Protein AF-A0A971AJP0-F1 (afdb_monomer)

Foldseek 3Di:
DVLLVVLLVVLLVLVVLLVQLVVLVLLDCVVVPVPDPVVSVVRDNHDRPDDCSNVVSVVSNVVSVVSVVVSVVVLVVVCVVVVDDPVVSVVSVVVSVVSNVVSCCCPVVNVVVVVVVVVVVVVVVVVVVVVVVVVVVVVVVVVVVVVVVD

Nearest PDB structures (foldseek):
  3zx6-assembly1_A  TM=3.216E-01  e=6.297E+00  Archaeoglobus fulgidus DSM 4304
  3zx6-assembly1_B  TM=3.479E-01  e=8.370E+00  Archaeoglobus fulgidus DSM 4304

pLDDT: mean 75.97, std 11.88, range [49.59, 92.31]

Mean predicted aligned error: 13.06 Å

Sequence (150 aa):
MTVTLILSLIIMALTFLMILAAVAFIQSKKPFGSAPKDVQAAIADHDERFFGARIIGWIILAISLLSFLGAFIYTGWNGIQKGYSFWMFAARFVTMLYLYKAFDIVFWTGFYLQKHISINIISLKQRDVQASASLALTGSNSLLILYYFR

Solvent-accessible surface area (backbone atoms only — not comparable to full-atom values): 8310 Å² total; per-residue (Å²): 114,65,69,57,53,53,53,38,52,49,52,54,54,36,50,54,45,39,50,55,16,50,61,33,53,71,50,48,66,75,88,48,71,84,51,59,68,74,61,55,67,70,52,73,88,49,76,70,92,47,94,60,43,54,59,54,18,51,52,43,35,51,54,32,55,51,49,54,53,49,53,54,52,48,53,52,54,57,35,60,79,67,67,56,54,70,68,62,46,51,49,51,55,52,50,38,52,50,52,49,50,51,49,45,45,51,50,57,54,46,52,49,45,54,51,53,53,54,53,50,55,54,53,50,55,50,50,54,54,51,54,53,52,52,50,52,51,55,53,50,54,54,52,52,55,59,63,75,75,110

Secondary structure (DSSP, 8-state):
-HHHHHHHHHHHHHHHHHHHHHHHHTT-SGGGTTS-HHHHHHS--PPPSSTTHHHHHHHHHHHHHHHHHHHHHHHHHHHHHTT--HHHHHHHHHHHHHHHHHHHIIIIIIIIHHHHHHHHHHHHHHHHHHHHHHHHHHHHHHHHHHHHT-

Structure (mmCIF, N/CA/C/O backbone):
data_AF-A0A971AJP0-F1
#
_entry.id   AF-A0A971AJP0-F1
#
loop_
_atom_site.group_PDB
_atom_site.id
_atom_site.type_symbol
_atom_site.label_atom_id
_atom_site.label_alt_id
_atom_site.label_comp_id
_atom_site.label_asym_id
_atom_site.label_entity_id
_atom_site.label_seq_id
_atom_site.pdbx_PDB_ins_code
_atom_site.Cartn_x
_atom_site.Cartn_y
_atom_site.Cartn_z
_atom_site.occupancy
_atom_site.B_iso_or_equiv
_atom_site.auth_seq_id
_atom_site.auth_comp_id
_atom_site.auth_asym_id
_atom_site.auth_atom_id
_atom_site.pdbx_PDB_model_num
ATOM 1 N N . MET A 1 1 ? -16.998 5.372 11.937 1.00 70.94 1 MET A N 1
ATOM 2 C CA . MET A 1 1 ? -16.615 4.656 10.699 1.00 70.94 1 MET A CA 1
ATOM 3 C C . MET A 1 1 ? -15.934 5.548 9.653 1.00 70.94 1 MET A C 1
ATOM 5 O O . MET A 1 1 ? -15.230 5.030 8.803 1.00 70.94 1 MET A O 1
ATOM 9 N N . THR A 1 2 ? -16.038 6.880 9.724 1.00 82.44 2 THR A N 1
ATOM 10 C CA . THR A 1 2 ? -15.348 7.779 8.773 1.00 82.44 2 THR A CA 1
ATOM 11 C C . THR A 1 2 ? -13.823 7.671 8.839 1.00 82.44 2 THR A C 1
ATOM 13 O O . THR A 1 2 ? -13.171 7.548 7.812 1.00 82.44 2 THR A O 1
ATOM 16 N N . VAL A 1 3 ? -13.248 7.624 10.050 1.00 85.56 3 VAL A N 1
ATOM 17 C CA . VAL A 1 3 ? -11.788 7.518 10.234 1.00 85.56 3 VAL A CA 1
ATOM 18 C C . VAL A 1 3 ? -11.231 6.257 9.577 1.00 85.56 3 VAL A C 1
ATOM 20 O O . VAL A 1 3 ? -10.202 6.337 8.932 1.00 85.56 3 VAL A O 1
ATOM 23 N N . THR A 1 4 ? -11.915 5.110 9.665 1.00 85.81 4 THR A N 1
ATOM 24 C CA . THR A 1 4 ? -11.461 3.877 8.995 1.00 85.81 4 THR A CA 1
ATOM 25 C C . THR A 1 4 ? -11.472 3.974 7.485 1.00 85.81 4 THR A C 1
ATOM 27 O O . THR A 1 4 ? -10.566 3.442 6.860 1.00 85.81 4 THR A O 1
ATOM 30 N N . LEU A 1 5 ? -12.462 4.660 6.910 1.00 87.06 5 LEU A N 1
ATOM 31 C CA . LEU A 1 5 ? -12.540 4.857 5.463 1.00 87.06 5 LEU A CA 1
ATOM 32 C C . LEU A 1 5 ? -11.419 5.777 4.971 1.00 87.06 5 LEU A C 1
ATOM 34 O O . LEU A 1 5 ? -10.746 5.464 3.992 1.00 87.06 5 LEU A O 1
ATOM 38 N N . ILE A 1 6 ? -11.162 6.871 5.695 1.00 89.62 6 ILE A N 1
ATOM 39 C CA . ILE A 1 6 ? -10.046 7.781 5.400 1.00 89.62 6 ILE A CA 1
ATOM 40 C C . ILE A 1 6 ? -8.723 7.022 5.481 1.00 89.62 6 ILE A C 1
ATOM 42 O O . ILE A 1 6 ? -7.905 7.084 4.569 1.00 89.62 6 ILE A O 1
ATOM 46 N N . LEU A 1 7 ? -8.528 6.259 6.554 1.00 88.06 7 LEU A N 1
ATOM 47 C CA . LEU A 1 7 ? -7.291 5.525 6.765 1.00 88.06 7 LEU A CA 1
ATOM 48 C C . LEU A 1 7 ? -7.123 4.394 5.728 1.00 88.06 7 LEU A C 1
ATOM 50 O O . LEU A 1 7 ? -6.003 4.141 5.293 1.00 88.06 7 LEU A O 1
ATOM 54 N N . SER A 1 8 ? -8.211 3.765 5.255 1.00 87.44 8 SER A N 1
ATOM 55 C CA . SER A 1 8 ? -8.139 2.793 4.152 1.00 87.44 8 SER A CA 1
ATOM 56 C C . SER A 1 8 ? -7.766 3.452 2.826 1.00 87.44 8 SER A C 1
ATOM 58 O O . SER A 1 8 ? -6.961 2.900 2.086 1.00 87.44 8 SER A O 1
ATOM 60 N N . LEU A 1 9 ? -8.285 4.653 2.553 1.00 89.44 9 LEU A N 1
ATOM 61 C CA . LEU A 1 9 ? -7.907 5.453 1.384 1.00 89.44 9 LEU A CA 1
ATOM 62 C C . LEU A 1 9 ? -6.422 5.834 1.419 1.00 89.44 9 LEU A C 1
ATOM 64 O O . LEU A 1 9 ? -5.743 5.749 0.399 1.00 89.44 9 LEU A O 1
ATOM 68 N N . ILE A 1 10 ? -5.899 6.188 2.597 1.00 91.00 10 ILE A N 1
ATOM 69 C CA . ILE A 1 10 ? -4.468 6.454 2.789 1.00 91.00 10 ILE A CA 1
ATOM 70 C C . ILE A 1 10 ? -3.647 5.195 2.495 1.00 91.00 10 ILE A C 1
ATOM 72 O O . ILE A 1 10 ? -2.676 5.276 1.751 1.00 91.00 10 ILE A O 1
ATOM 76 N N . ILE A 1 11 ? -4.050 4.028 3.010 1.00 88.94 11 ILE A N 1
ATOM 77 C CA . ILE A 1 11 ? -3.383 2.749 2.715 1.00 88.94 11 ILE A CA 1
ATOM 78 C C . ILE A 1 11 ? -3.362 2.467 1.206 1.00 88.94 11 ILE A C 1
ATOM 80 O O . ILE A 1 11 ? -2.313 2.126 0.664 1.00 88.94 11 ILE A O 1
ATOM 84 N N . MET A 1 12 ? -4.478 2.677 0.505 1.00 90.44 12 MET A N 1
ATOM 85 C CA . MET A 1 12 ? -4.530 2.533 -0.955 1.00 90.44 12 MET A CA 1
ATOM 86 C C . MET A 1 12 ? -3.558 3.500 -1.652 1.00 90.44 12 MET A C 1
ATOM 88 O O . MET A 1 12 ? -2.795 3.081 -2.520 1.00 90.44 12 MET A O 1
ATOM 92 N N . ALA A 1 13 ? -3.495 4.768 -1.238 1.00 89.25 13 ALA A N 1
ATOM 93 C CA . ALA A 1 13 ? -2.536 5.732 -1.784 1.00 89.25 13 ALA A CA 1
ATOM 94 C C . ALA A 1 13 ? -1.072 5.326 -1.520 1.00 89.25 13 ALA A C 1
ATOM 96 O O . ALA A 1 13 ? -0.234 5.393 -2.419 1.00 89.25 13 ALA A O 1
ATOM 97 N N . LEU A 1 14 ? -0.762 4.835 -0.318 1.00 89.56 14 LEU A N 1
ATOM 98 C CA . LEU A 1 14 ? 0.573 4.346 0.043 1.00 89.56 14 LEU A CA 1
ATOM 99 C C . LEU A 1 14 ? 1.010 3.153 -0.819 1.00 89.56 14 LEU A C 1
ATOM 101 O O . LEU A 1 14 ? 2.201 3.006 -1.106 1.00 89.56 14 LEU A O 1
ATOM 105 N N . THR A 1 15 ? 0.064 2.335 -1.286 1.00 85.31 15 THR A N 1
ATOM 106 C CA . THR A 1 15 ? 0.372 1.192 -2.165 1.00 85.31 15 THR A CA 1
ATOM 107 C C . THR A 1 15 ? 0.789 1.628 -3.562 1.00 85.31 15 THR A C 1
ATOM 109 O O . THR A 1 15 ? 1.703 1.032 -4.132 1.00 85.31 15 THR A O 1
ATOM 112 N N . PHE A 1 16 ? 0.240 2.736 -4.073 1.00 85.94 16 PHE A N 1
ATOM 113 C CA . PHE A 1 16 ? 0.754 3.361 -5.294 1.00 85.94 16 PHE A CA 1
ATOM 114 C C . PHE A 1 16 ? 2.207 3.807 -5.123 1.00 85.94 16 PHE A C 1
ATOM 116 O O . PHE A 1 16 ? 3.035 3.527 -5.989 1.00 85.94 16 PHE A O 1
ATOM 123 N N . LEU A 1 17 ? 2.542 4.443 -3.994 1.00 87.06 17 LEU A N 1
ATOM 124 C CA . LEU A 1 17 ? 3.926 4.829 -3.701 1.00 87.06 17 LEU A CA 1
ATOM 125 C C . LEU A 1 17 ? 4.847 3.605 -3.614 1.00 87.06 17 LEU A C 1
ATOM 127 O O . LEU A 1 17 ? 5.968 3.646 -4.117 1.00 87.06 17 LEU A O 1
ATOM 131 N N . MET A 1 18 ? 4.374 2.506 -3.020 1.00 86.50 18 MET A N 1
ATOM 132 C CA . MET A 1 18 ? 5.155 1.272 -2.902 1.00 86.50 18 MET A CA 1
ATOM 133 C C . MET A 1 18 ? 5.488 0.673 -4.276 1.00 86.50 18 MET A C 1
ATOM 135 O O . MET A 1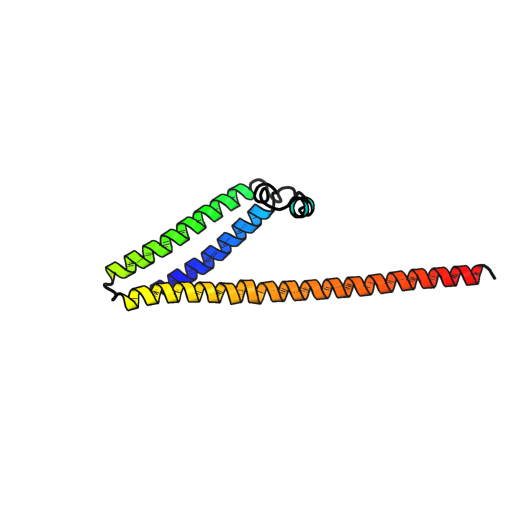 18 ? 6.608 0.216 -4.498 1.00 86.50 18 MET A O 1
ATOM 139 N N . ILE A 1 19 ? 4.551 0.721 -5.225 1.00 84.69 19 ILE A N 1
ATOM 140 C CA . ILE A 1 19 ? 4.775 0.222 -6.588 1.00 84.69 19 ILE A CA 1
ATOM 141 C C . ILE A 1 19 ? 5.679 1.164 -7.388 1.00 84.69 19 ILE A C 1
ATOM 143 O O . ILE A 1 19 ? 6.546 0.686 -8.117 1.00 84.69 19 ILE A O 1
ATOM 147 N N . LEU A 1 20 ? 5.575 2.484 -7.201 1.00 83.25 20 LEU A N 1
ATOM 148 C CA . LEU A 1 20 ? 6.539 3.434 -7.777 1.00 83.25 20 LEU A CA 1
ATOM 149 C C . LEU A 1 20 ? 7.962 3.175 -7.267 1.00 83.25 20 LEU A C 1
ATOM 151 O O . LEU A 1 20 ? 8.910 3.180 -8.054 1.00 83.25 20 LEU A O 1
ATOM 155 N N . ALA A 1 21 ? 8.109 2.880 -5.974 1.00 84.94 21 ALA A N 1
ATOM 156 C CA . ALA A 1 21 ? 9.386 2.452 -5.422 1.00 84.94 21 ALA A CA 1
ATOM 157 C C . ALA A 1 21 ? 9.861 1.140 -6.065 1.00 84.94 21 ALA A C 1
ATOM 159 O O . ALA A 1 21 ? 11.008 1.062 -6.498 1.00 84.94 21 ALA A O 1
ATOM 160 N N . ALA A 1 22 ? 8.987 0.138 -6.216 1.00 80.75 22 ALA A N 1
ATOM 161 C CA . ALA A 1 22 ? 9.326 -1.129 -6.870 1.00 80.75 22 ALA A CA 1
ATOM 162 C C . ALA A 1 22 ? 9.808 -0.947 -8.327 1.00 80.75 22 ALA A C 1
ATOM 164 O O . ALA A 1 22 ? 10.772 -1.590 -8.745 1.00 80.75 22 ALA A O 1
ATOM 165 N N . VAL A 1 23 ? 9.213 -0.020 -9.086 1.00 78.31 23 VAL A N 1
ATOM 166 C CA . VAL A 1 23 ? 9.670 0.337 -10.445 1.00 78.31 23 VAL A CA 1
ATOM 167 C C . VAL A 1 23 ? 11.051 1.007 -10.429 1.00 78.31 23 VAL A C 1
ATOM 169 O O . VAL A 1 23 ? 11.836 0.834 -11.360 1.00 78.31 23 VAL A O 1
ATOM 172 N N . ALA A 1 24 ? 11.410 1.734 -9.371 1.00 76.00 24 ALA A N 1
ATOM 173 C CA . ALA A 1 24 ? 12.772 2.244 -9.215 1.00 76.00 24 ALA A CA 1
ATOM 174 C C . ALA A 1 24 ? 13.794 1.122 -8.927 1.00 76.00 24 ALA A C 1
ATOM 176 O O . ALA A 1 24 ? 14.953 1.231 -9.327 1.00 76.00 24 ALA A O 1
ATOM 177 N N . PHE A 1 25 ? 13.371 0.024 -8.289 1.00 71.06 25 PHE A N 1
ATOM 178 C CA . PHE A 1 25 ? 14.231 -1.128 -7.990 1.00 71.06 25 PHE A CA 1
ATOM 179 C C . PHE A 1 25 ? 14.533 -2.021 -9.192 1.00 71.06 25 PHE A C 1
ATOM 181 O O . PHE A 1 25 ? 15.637 -2.566 -9.274 1.00 71.06 25 PHE A O 1
ATOM 188 N N . ILE A 1 26 ? 13.587 -2.157 -10.127 1.00 68.75 26 ILE A N 1
ATOM 189 C CA . ILE A 1 26 ? 13.723 -3.071 -11.275 1.00 68.75 26 ILE A CA 1
ATOM 190 C C . ILE A 1 26 ? 14.848 -2.676 -12.246 1.00 68.75 26 ILE A C 1
ATOM 192 O O . ILE A 1 26 ? 15.242 -3.468 -13.091 1.00 68.75 26 ILE A O 1
ATOM 196 N N . GLN A 1 27 ? 15.406 -1.472 -12.093 1.00 64.69 27 GLN A N 1
ATOM 197 C CA . GLN A 1 27 ? 16.512 -0.943 -12.896 1.00 64.69 27 GLN A CA 1
ATOM 198 C C . GLN A 1 27 ? 17.877 -1.576 -12.570 1.00 64.69 27 GLN A C 1
ATOM 200 O O . GLN A 1 27 ? 18.882 -1.155 -13.124 1.00 64.69 27 GLN A O 1
ATOM 205 N N . SER A 1 28 ? 17.969 -2.542 -11.649 1.00 59.34 28 SER A N 1
ATOM 206 C CA . SER A 1 28 ? 19.258 -3.147 -11.290 1.00 59.34 28 SER A CA 1
ATOM 207 C C . SER A 1 28 ? 19.155 -4.641 -11.008 1.00 59.34 28 SER A C 1
ATOM 209 O O . SER A 1 28 ? 18.155 -5.110 -10.466 1.00 59.34 28 SER A O 1
ATOM 211 N N . LYS A 1 29 ? 20.226 -5.390 -11.304 1.00 59.44 29 LYS A N 1
ATOM 212 C CA . LYS A 1 29 ? 20.317 -6.836 -11.025 1.00 59.44 29 LYS A CA 1
ATOM 213 C C . LYS A 1 29 ? 20.528 -7.184 -9.545 1.00 59.44 29 LYS A C 1
ATOM 215 O O . LYS A 1 29 ? 20.255 -8.308 -9.138 1.00 59.44 29 LYS A O 1
ATOM 220 N N . LYS A 1 30 ? 20.991 -6.234 -8.720 1.00 63.16 30 LYS A N 1
ATOM 221 C CA . LYS A 1 30 ? 21.325 -6.451 -7.295 1.00 63.16 30 LYS A CA 1
ATOM 222 C C . LYS A 1 30 ? 20.194 -7.062 -6.443 1.00 63.16 30 LYS A C 1
ATOM 224 O O . LYS A 1 30 ? 20.489 -8.017 -5.728 1.00 63.16 30 LYS A O 1
ATOM 229 N N . PRO A 1 31 ? 18.929 -6.595 -6.498 1.00 58.88 31 PRO A N 1
ATOM 230 C CA . PRO A 1 31 ? 17.835 -7.226 -5.751 1.00 58.88 31 PRO A CA 1
ATOM 231 C C . PRO A 1 31 ? 17.435 -8.615 -6.286 1.00 58.88 31 PRO A C 1
ATOM 233 O O . PRO A 1 31 ? 16.777 -9.365 -5.575 1.00 58.88 31 PRO A O 1
ATOM 236 N N . PHE A 1 32 ? 17.860 -8.991 -7.499 1.00 58.81 32 PHE A N 1
ATOM 237 C CA . PHE A 1 32 ? 17.575 -10.292 -8.122 1.00 58.81 32 PHE A CA 1
ATOM 238 C C . PHE A 1 32 ? 18.691 -11.327 -7.920 1.00 58.81 32 PHE A C 1
ATOM 240 O O . PHE A 1 32 ? 18.659 -12.389 -8.541 1.00 58.81 32 PHE A O 1
ATOM 247 N N . GLY A 1 33 ? 19.657 -11.064 -7.033 1.00 59.88 33 GLY A N 1
ATOM 248 C CA . GLY A 1 33 ? 20.770 -11.980 -6.754 1.00 59.88 33 GLY A CA 1
ATOM 249 C C . GLY A 1 33 ? 20.339 -13.376 -6.279 1.00 59.88 33 GLY A C 1
ATOM 250 O O . GLY A 1 33 ? 21.085 -14.334 -6.459 1.00 59.88 33 GLY A O 1
ATOM 251 N N . SER A 1 34 ? 19.123 -13.511 -5.740 1.00 60.97 34 SER A N 1
ATOM 252 C CA . SER A 1 34 ? 18.531 -14.791 -5.317 1.00 60.97 34 SER A CA 1
ATOM 253 C C . SER A 1 34 ? 17.747 -15.520 -6.420 1.00 60.97 34 SER A C 1
ATOM 255 O O . SER A 1 34 ? 17.279 -16.632 -6.189 1.00 60.97 34 SER A O 1
ATOM 257 N N . ALA A 1 35 ? 17.561 -14.913 -7.598 1.00 64.75 35 ALA A N 1
ATOM 258 C CA . ALA A 1 35 ? 16.857 -15.537 -8.719 1.00 64.75 35 ALA A CA 1
ATOM 259 C C . ALA A 1 35 ? 17.733 -16.594 -9.435 1.00 64.75 35 ALA A C 1
ATOM 261 O O . ALA A 1 35 ? 18.959 -16.474 -9.422 1.00 64.75 35 ALA A O 1
ATOM 262 N N . PRO A 1 36 ? 17.143 -17.610 -10.100 1.00 72.06 36 PRO A N 1
ATOM 263 C CA . PRO A 1 36 ? 17.885 -18.580 -10.908 1.00 72.06 36 PRO A CA 1
ATOM 264 C C . PRO A 1 36 ? 18.730 -17.898 -11.992 1.00 72.06 36 PRO A C 1
ATOM 266 O O . PRO A 1 36 ? 18.306 -16.898 -12.577 1.00 72.06 36 PRO A O 1
ATOM 269 N N . LYS A 1 37 ? 19.910 -18.456 -12.294 1.00 66.50 37 LYS A N 1
ATOM 270 C CA . LYS A 1 37 ? 20.864 -17.875 -13.260 1.00 66.50 37 LYS A CA 1
ATOM 271 C C . LYS A 1 37 ? 20.243 -17.653 -14.646 1.00 66.50 37 LYS A C 1
ATOM 273 O O . LYS A 1 37 ? 20.565 -16.663 -15.295 1.00 66.50 37 LYS A O 1
ATOM 278 N N . ASP A 1 38 ? 19.293 -18.499 -15.039 1.00 67.06 38 ASP A N 1
ATOM 279 C CA . ASP A 1 38 ? 18.564 -18.398 -16.310 1.00 67.06 38 ASP A CA 1
ATOM 280 C C . ASP A 1 38 ? 17.681 -17.139 -16.377 1.00 67.06 38 ASP A C 1
ATOM 282 O O . ASP A 1 38 ? 17.601 -16.471 -17.407 1.00 67.06 38 ASP A O 1
ATOM 286 N N . VAL A 1 39 ? 17.073 -16.752 -15.249 1.00 63.38 39 VAL A N 1
ATOM 287 C CA . VAL A 1 39 ? 16.267 -15.526 -15.130 1.00 63.38 39 VAL A CA 1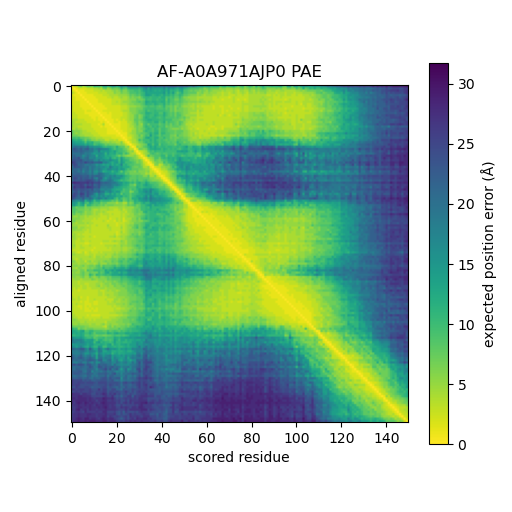
ATOM 288 C C . VA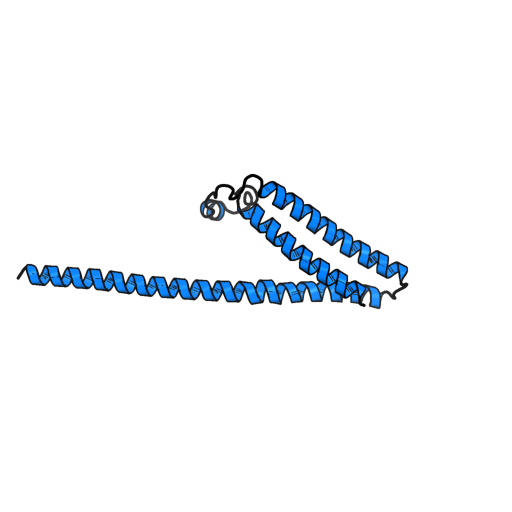L A 1 39 ? 17.174 -14.296 -15.037 1.00 63.38 39 VAL A C 1
ATOM 290 O O . VAL A 1 39 ? 16.879 -13.266 -15.635 1.00 63.38 39 VAL A O 1
ATOM 293 N N . GLN A 1 40 ? 18.317 -14.400 -14.353 1.00 61.44 40 GLN A N 1
ATOM 294 C CA . GLN A 1 40 ? 19.303 -13.311 -14.270 1.00 61.44 40 GLN A CA 1
ATOM 295 C C . GLN A 1 40 ? 19.964 -12.990 -15.621 1.00 61.44 40 GLN A C 1
ATOM 297 O O . GLN A 1 40 ? 20.308 -11.830 -15.878 1.00 61.44 40 GLN A O 1
ATOM 302 N N . ALA A 1 41 ? 20.143 -14.006 -16.470 1.00 63.25 41 ALA A N 1
ATOM 303 C CA . ALA A 1 41 ? 20.674 -13.861 -17.822 1.00 63.25 41 ALA A CA 1
ATOM 304 C C . ALA A 1 41 ? 19.665 -13.199 -18.776 1.00 63.25 41 ALA A C 1
ATOM 306 O O . ALA A 1 41 ? 20.069 -12.433 -19.647 1.00 63.25 41 ALA A O 1
ATOM 307 N N . ALA A 1 42 ? 18.363 -13.441 -18.580 1.00 66.56 42 ALA A N 1
ATOM 308 C CA . ALA A 1 42 ? 17.293 -12.816 -19.360 1.00 66.56 42 ALA A CA 1
ATOM 309 C C . ALA A 1 42 ? 17.052 -11.335 -19.001 1.00 66.56 42 ALA A C 1
ATOM 311 O O . ALA A 1 42 ? 16.506 -10.583 -19.808 1.00 66.56 42 ALA A O 1
ATOM 312 N N . ILE A 1 43 ? 17.458 -10.899 -17.804 1.00 60.78 43 ILE A N 1
ATOM 313 C CA . ILE A 1 43 ? 17.386 -9.493 -17.394 1.00 60.78 43 ILE A CA 1
ATOM 314 C C . ILE A 1 43 ? 18.549 -8.747 -18.062 1.00 60.78 43 ILE A C 1
ATOM 316 O O . ILE A 1 43 ? 19.704 -8.909 -17.668 1.00 60.78 43 ILE A O 1
ATOM 320 N N . ALA A 1 44 ? 18.265 -7.932 -19.078 1.00 57.97 44 ALA A N 1
ATOM 321 C CA . ALA A 1 44 ? 19.249 -7.001 -19.629 1.00 57.97 44 ALA A CA 1
ATOM 322 C C . ALA A 1 44 ? 19.648 -5.983 -18.546 1.00 57.97 44 ALA A C 1
ATOM 324 O O . ALA A 1 44 ? 18.783 -5.479 -17.829 1.00 57.97 44 ALA A O 1
ATOM 325 N N . ASP A 1 45 ? 20.948 -5.699 -18.396 1.00 56.56 45 ASP A N 1
ATOM 326 C CA . ASP A 1 45 ? 21.364 -4.557 -17.575 1.00 56.56 45 ASP A CA 1
ATOM 327 C C . ASP A 1 45 ? 20.876 -3.293 -18.281 1.00 56.56 45 ASP A C 1
ATOM 329 O O . ASP A 1 45 ? 21.262 -3.004 -19.414 1.00 56.56 45 ASP A O 1
ATOM 333 N N . HIS A 1 46 ? 19.960 -2.587 -17.633 1.00 59.69 46 HIS A N 1
ATOM 334 C CA . HIS A 1 46 ? 19.514 -1.285 -18.086 1.00 59.69 46 HIS A CA 1
ATOM 335 C C . HIS A 1 46 ? 20.286 -0.239 -17.293 1.00 59.69 46 HIS A C 1
ATOM 337 O O . HIS A 1 46 ? 20.220 -0.235 -16.064 1.00 59.69 46 HIS A O 1
ATOM 343 N N . ASP A 1 47 ? 20.994 0.651 -17.990 1.00 58.25 47 ASP A N 1
ATOM 344 C CA . ASP A 1 47 ? 21.570 1.836 -17.359 1.00 58.25 47 ASP A CA 1
ATOM 345 C C . ASP A 1 47 ? 20.474 2.611 -16.614 1.00 58.25 47 ASP A C 1
ATOM 347 O O . ASP A 1 47 ? 19.320 2.681 -17.056 1.00 58.25 47 ASP A O 1
ATOM 351 N N . GLU A 1 48 ? 20.829 3.174 -15.456 1.00 59.06 48 GLU A N 1
ATOM 352 C CA . GLU A 1 48 ? 19.894 3.935 -14.630 1.00 59.06 48 GLU A CA 1
ATOM 353 C C . GLU A 1 48 ? 19.247 5.037 -15.477 1.00 59.06 48 GLU A C 1
ATOM 355 O O . GLU A 1 48 ? 19.931 5.919 -15.995 1.00 59.06 48 GLU A O 1
ATOM 360 N N . ARG A 1 49 ? 17.911 5.012 -15.614 1.00 61.44 49 ARG A N 1
ATOM 361 C CA . ARG A 1 49 ? 17.201 5.994 -16.455 1.00 61.44 49 ARG A CA 1
ATOM 362 C C . ARG A 1 49 ? 17.389 7.424 -15.920 1.00 61.44 49 ARG A C 1
ATOM 364 O O . ARG A 1 49 ? 17.302 8.378 -16.684 1.00 61.44 49 ARG A O 1
ATOM 371 N N . PHE A 1 50 ? 17.649 7.559 -14.614 1.00 64.12 50 PHE A N 1
ATOM 372 C CA . PHE A 1 50 ? 17.965 8.812 -13.929 1.00 64.12 50 PHE A CA 1
ATOM 373 C C . PHE A 1 50 ? 18.992 8.578 -12.812 1.00 64.12 50 PHE A C 1
ATOM 375 O O . PHE A 1 50 ? 18.844 7.639 -12.026 1.00 64.12 50 PHE A O 1
ATOM 382 N N . PHE A 1 51 ? 19.981 9.472 -12.693 1.00 59.50 51 PHE A N 1
ATOM 383 C CA . PHE A 1 51 ? 20.978 9.442 -11.619 1.00 59.50 51 PHE A CA 1
ATOM 384 C C . PHE A 1 51 ? 20.285 9.535 -10.250 1.00 59.50 51 PHE A C 1
ATOM 386 O O . PHE A 1 51 ? 19.616 10.525 -9.950 1.00 59.50 51 PHE A O 1
ATOM 393 N N . GLY A 1 52 ? 20.401 8.491 -9.424 1.00 69.25 52 GLY A N 1
ATOM 394 C CA . GLY A 1 52 ? 19.817 8.472 -8.076 1.00 69.25 52 GLY A CA 1
ATOM 395 C C . GLY A 1 52 ? 18.357 8.009 -7.981 1.00 69.25 52 GLY A C 1
ATOM 396 O O . GLY A 1 52 ? 17.802 8.014 -6.878 1.00 69.25 52 GLY A O 1
ATOM 397 N N . ALA A 1 53 ? 17.746 7.518 -9.070 1.00 73.00 53 ALA A N 1
ATOM 398 C CA . ALA A 1 53 ? 16.403 6.915 -9.036 1.00 73.00 53 ALA A CA 1
ATOM 399 C C . ALA A 1 53 ? 16.275 5.827 -7.952 1.00 73.00 53 ALA A C 1
ATOM 401 O O . ALA A 1 53 ? 15.246 5.700 -7.291 1.00 73.00 53 ALA A O 1
ATOM 402 N N . ARG A 1 54 ? 17.362 5.088 -7.711 1.00 74.25 54 ARG A N 1
ATOM 403 C CA . ARG A 1 54 ? 17.447 4.047 -6.683 1.00 74.25 54 ARG A CA 1
ATOM 404 C C . ARG A 1 54 ? 17.322 4.587 -5.259 1.00 74.25 54 ARG A C 1
ATOM 406 O O . ARG A 1 54 ? 16.621 3.995 -4.446 1.00 74.25 54 ARG A O 1
ATOM 413 N N . ILE A 1 55 ? 18.000 5.692 -4.950 1.00 80.75 55 ILE A N 1
ATOM 414 C CA . ILE A 1 55 ? 17.966 6.308 -3.614 1.00 80.75 55 ILE A CA 1
ATOM 415 C C . ILE A 1 55 ? 16.554 6.825 -3.337 1.00 80.75 55 ILE A C 1
ATOM 417 O O . ILE A 1 55 ? 16.001 6.578 -2.268 1.00 80.75 55 ILE A O 1
ATOM 421 N N . ILE A 1 56 ? 15.942 7.457 -4.339 1.00 83.62 56 ILE A N 1
ATOM 422 C CA . ILE A 1 56 ? 14.556 7.924 -4.273 1.00 83.62 56 ILE A CA 1
ATOM 423 C C . ILE A 1 56 ? 13.605 6.739 -4.046 1.00 83.62 56 ILE A C 1
ATOM 425 O O . ILE A 1 56 ? 12.745 6.808 -3.171 1.00 83.62 56 ILE A O 1
ATOM 429 N N . GLY A 1 57 ? 13.805 5.623 -4.755 1.00 83.81 57 GLY A N 1
ATOM 430 C CA . GLY A 1 57 ? 13.048 4.386 -4.548 1.00 83.81 57 GLY A CA 1
ATOM 431 C C . GLY A 1 57 ? 13.129 3.858 -3.112 1.00 83.81 57 GLY A C 1
ATOM 432 O O . GLY A 1 57 ? 12.097 3.569 -2.509 1.00 83.81 57 GLY A O 1
ATOM 433 N N . TRP A 1 58 ? 14.330 3.797 -2.529 1.00 84.38 58 TRP A N 1
ATOM 434 C CA . TRP A 1 58 ? 14.524 3.388 -1.130 1.00 84.38 58 TRP A CA 1
ATOM 435 C C . TRP A 1 58 ? 13.839 4.326 -0.134 1.00 84.38 58 TRP A C 1
ATOM 437 O O . TRP A 1 58 ? 13.195 3.851 0.801 1.00 84.38 58 TRP A O 1
ATOM 447 N N . ILE A 1 59 ? 13.946 5.642 -0.335 1.00 88.12 59 ILE A N 1
ATOM 448 C CA . ILE A 1 59 ? 13.312 6.644 0.533 1.00 88.12 59 ILE A CA 1
ATOM 449 C C . ILE A 1 59 ? 11.788 6.490 0.490 1.00 88.12 59 ILE A C 1
ATOM 451 O O . ILE A 1 59 ? 11.145 6.421 1.537 1.00 88.12 59 ILE A O 1
ATOM 455 N N . ILE A 1 60 ? 11.210 6.381 -0.709 1.00 87.62 60 ILE A N 1
ATOM 456 C CA . ILE A 1 60 ? 9.762 6.211 -0.886 1.00 87.62 60 ILE A CA 1
ATOM 457 C C . ILE A 1 60 ? 9.290 4.899 -0.249 1.00 87.62 60 ILE A C 1
ATOM 459 O O . ILE A 1 60 ? 8.263 4.887 0.433 1.00 87.62 60 ILE A O 1
ATOM 463 N N . LEU A 1 61 ? 10.043 3.807 -0.421 1.00 87.81 61 LEU A N 1
ATOM 464 C CA . LEU A 1 61 ? 9.717 2.518 0.188 1.00 87.81 61 LEU A CA 1
ATOM 465 C C . LEU A 1 61 ? 9.724 2.610 1.718 1.00 87.81 61 LEU A C 1
ATOM 467 O O . LEU A 1 61 ? 8.765 2.177 2.356 1.00 87.81 61 LEU A O 1
ATOM 471 N N . ALA A 1 62 ? 10.761 3.216 2.302 1.00 89.88 62 ALA A N 1
ATOM 472 C CA . ALA A 1 62 ? 10.877 3.384 3.747 1.00 89.88 62 ALA A CA 1
ATOM 473 C C . ALA A 1 62 ? 9.730 4.231 4.321 1.00 89.88 62 ALA A C 1
ATOM 475 O O . ALA A 1 62 ? 9.107 3.837 5.307 1.00 89.88 62 ALA A O 1
ATOM 476 N N . ILE A 1 63 ? 9.401 5.356 3.675 1.00 90.62 63 ILE A N 1
ATOM 477 C CA . ILE A 1 63 ? 8.291 6.228 4.087 1.00 90.62 63 ILE A CA 1
ATOM 478 C C . ILE A 1 63 ? 6.955 5.491 3.978 1.00 90.62 63 ILE A C 1
ATOM 480 O O . ILE A 1 63 ? 6.127 5.596 4.885 1.00 90.62 63 ILE A O 1
ATOM 484 N N . SER A 1 64 ? 6.737 4.732 2.901 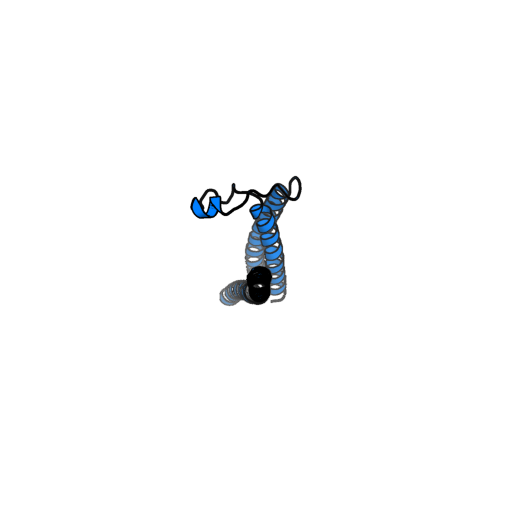1.00 89.06 64 SER A N 1
ATOM 485 C CA . SER A 1 64 ? 5.490 3.990 2.708 1.00 89.06 64 SER A CA 1
ATOM 486 C C . SER A 1 64 ? 5.319 2.908 3.776 1.00 89.06 64 SER A C 1
ATOM 488 O O . SER A 1 64 ? 4.274 2.846 4.428 1.00 89.06 64 SER A O 1
ATOM 490 N N . LEU A 1 65 ? 6.372 2.132 4.050 1.00 88.62 65 LEU A N 1
ATOM 491 C CA . LEU A 1 65 ? 6.347 1.081 5.068 1.00 88.62 65 LEU A CA 1
ATOM 492 C C . LEU A 1 65 ? 6.126 1.650 6.479 1.00 88.62 65 LEU A C 1
ATOM 494 O O . LEU A 1 65 ? 5.306 1.131 7.240 1.00 88.62 65 LEU A O 1
ATOM 498 N N . LEU A 1 66 ? 6.803 2.754 6.810 1.00 92.31 66 LEU A N 1
ATOM 499 C CA . LEU A 1 66 ? 6.623 3.449 8.085 1.00 92.31 66 LEU A CA 1
ATOM 500 C C . LEU A 1 66 ? 5.193 3.988 8.231 1.00 92.31 66 LEU A C 1
ATOM 502 O O . LEU A 1 66 ? 4.588 3.875 9.297 1.00 92.31 66 LEU A O 1
ATOM 506 N N . SER A 1 67 ? 4.631 4.531 7.150 1.00 90.25 67 SER A N 1
ATOM 507 C CA . SER A 1 67 ? 3.264 5.063 7.125 1.00 90.25 67 SER A CA 1
ATOM 508 C C . SER A 1 67 ? 2.213 3.959 7.267 1.00 90.25 67 SER A C 1
ATOM 510 O O . SER A 1 67 ? 1.199 4.161 7.934 1.00 90.25 67 SER A O 1
ATOM 512 N N . PHE A 1 68 ? 2.468 2.773 6.707 1.00 87.44 68 PHE A N 1
ATOM 513 C CA . PHE A 1 68 ? 1.638 1.580 6.892 1.00 87.44 68 PHE A CA 1
ATOM 514 C C . PHE A 1 68 ? 1.583 1.137 8.357 1.00 87.44 68 PHE A C 1
ATOM 516 O O . PHE A 1 68 ? 0.498 0.936 8.910 1.00 87.44 68 PHE A O 1
ATOM 523 N N . LEU A 1 69 ? 2.748 1.042 9.002 1.00 90.56 69 LEU A N 1
ATOM 524 C CA . LEU A 1 69 ? 2.859 0.777 10.438 1.00 90.56 69 LEU A CA 1
ATOM 525 C C . LEU A 1 69 ? 2.140 1.855 11.259 1.00 90.56 69 LEU A C 1
ATOM 527 O O . LEU A 1 69 ? 1.355 1.532 12.153 1.00 90.56 69 LEU A O 1
ATOM 531 N N . GLY A 1 70 ? 2.341 3.127 10.909 1.00 90.56 70 GLY A N 1
ATOM 532 C CA . GLY A 1 70 ? 1.675 4.262 11.543 1.00 90.56 70 GLY A CA 1
ATOM 533 C C . GLY A 1 70 ? 0.151 4.185 11.448 1.00 90.56 70 GLY A C 1
ATOM 534 O O . GLY A 1 70 ? -0.534 4.376 12.452 1.00 90.56 70 GLY A O 1
ATOM 535 N N . ALA A 1 71 ? -0.398 3.834 10.283 1.00 88.06 71 ALA A N 1
ATOM 536 C CA . ALA A 1 71 ? -1.838 3.658 10.098 1.00 88.06 71 ALA A CA 1
ATOM 537 C C . ALA A 1 71 ? -2.396 2.512 10.961 1.00 88.06 71 ALA A C 1
ATOM 539 O O . ALA A 1 71 ? -3.485 2.633 11.533 1.00 88.06 71 ALA A O 1
ATOM 540 N N . PHE A 1 72 ? -1.641 1.422 11.107 1.00 86.94 72 PHE A N 1
ATOM 541 C CA . PHE A 1 72 ? -2.042 0.286 11.935 1.00 86.94 72 PHE A CA 1
ATOM 542 C C . PHE A 1 72 ? -2.083 0.657 13.426 1.00 86.94 72 PHE A C 1
ATOM 544 O O . PHE A 1 72 ? -3.102 0.455 14.094 1.00 86.94 72 PHE A O 1
ATOM 551 N N . ILE A 1 73 ? -1.017 1.293 13.926 1.00 90.06 73 ILE A N 1
ATOM 552 C CA . ILE A 1 73 ? -0.917 1.768 15.315 1.00 90.06 73 ILE A CA 1
ATOM 553 C C . ILE A 1 73 ? -1.989 2.825 15.600 1.00 90.06 73 ILE A C 1
ATOM 555 O O . ILE A 1 73 ? -2.687 2.742 16.611 1.00 90.06 73 ILE A O 1
ATOM 559 N N . TYR A 1 74 ? -2.180 3.784 14.690 1.00 90.44 74 TYR A N 1
ATOM 560 C CA . TYR A 1 74 ? -3.190 4.832 14.832 1.00 90.44 74 TYR A CA 1
ATOM 561 C C . TYR A 1 74 ? -4.608 4.260 14.878 1.00 90.44 74 TYR A C 1
ATOM 563 O O . TYR A 1 74 ? -5.431 4.715 15.671 1.00 90.44 74 TYR A O 1
ATOM 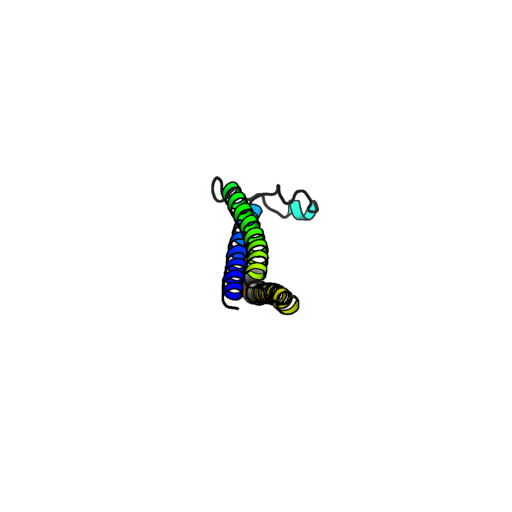571 N N . THR A 1 75 ? -4.904 3.235 14.075 1.00 86.50 75 THR A N 1
ATOM 572 C CA . THR A 1 75 ? -6.204 2.547 14.124 1.00 86.50 75 THR A CA 1
ATOM 573 C C . THR A 1 75 ? -6.436 1.906 15.488 1.00 86.50 75 THR A C 1
ATOM 575 O O . THR A 1 75 ? -7.526 2.051 16.048 1.00 86.50 75 THR A O 1
ATOM 578 N N . GLY A 1 76 ? -5.406 1.256 16.040 1.00 86.31 76 GLY A N 1
ATOM 579 C CA . GLY A 1 76 ? -5.438 0.671 17.379 1.00 86.31 76 GLY A CA 1
ATOM 580 C C . GLY A 1 76 ? -5.682 1.722 18.461 1.00 86.31 76 GLY A C 1
ATOM 581 O O . GLY A 1 76 ? -6.648 1.635 19.220 1.00 86.31 76 GLY A O 1
ATOM 582 N N . TRP A 1 77 ? -4.868 2.774 18.460 1.00 88.44 77 TRP A N 1
ATOM 583 C CA . TRP A 1 77 ? -4.959 3.884 19.405 1.00 88.44 77 TRP A CA 1
ATOM 584 C C . TRP A 1 77 ? -6.315 4.602 19.346 1.00 88.44 77 TRP A C 1
ATOM 586 O O . TRP A 1 77 ? -6.972 4.813 20.367 1.00 88.44 77 TRP A O 1
ATOM 596 N N . ASN A 1 78 ? -6.796 4.910 18.139 1.00 87.12 78 ASN A N 1
ATOM 597 C CA . ASN A 1 78 ? -8.113 5.507 17.918 1.00 87.12 78 ASN A CA 1
ATOM 598 C C . ASN A 1 78 ? -9.255 4.589 18.376 1.00 87.12 78 ASN A C 1
ATOM 600 O O . ASN A 1 78 ? -10.322 5.069 18.762 1.00 87.12 78 ASN A O 1
ATOM 604 N N . GLY A 1 79 ? -9.055 3.274 18.303 1.00 81.81 79 GLY A N 1
ATOM 605 C CA . GLY A 1 79 ? -9.995 2.287 18.810 1.00 81.81 79 GLY A CA 1
ATOM 606 C C . GLY A 1 79 ? -10.134 2.340 20.332 1.00 81.81 79 GLY A C 1
ATOM 607 O O . GLY A 1 79 ? -11.259 2.368 20.831 1.00 81.81 79 GLY A O 1
ATOM 608 N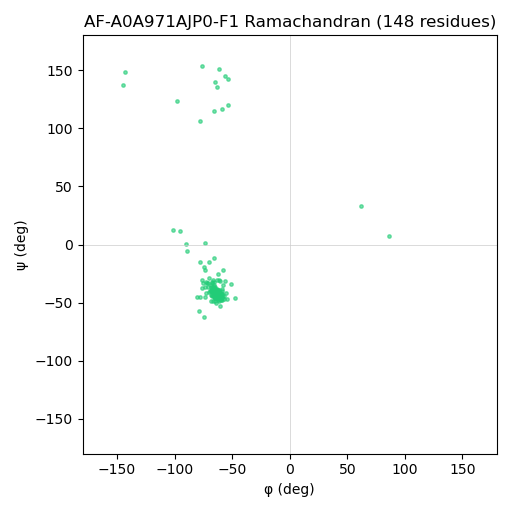 N . ILE A 1 80 ? -9.002 2.435 21.036 1.00 85.69 80 ILE A N 1
ATOM 609 C CA . ILE A 1 80 ? -8.932 2.516 22.502 1.00 85.69 80 ILE A CA 1
ATOM 610 C C . ILE A 1 80 ? -9.574 3.814 23.004 1.00 85.69 80 ILE A C 1
ATOM 612 O O . ILE A 1 80 ? -10.447 3.768 23.865 1.00 85.69 80 ILE A O 1
ATOM 616 N N . GLN A 1 81 ? -9.219 4.965 22.418 1.00 86.38 81 GLN A N 1
ATOM 617 C CA . GLN A 1 81 ? -9.759 6.266 22.845 1.00 86.38 81 GLN A CA 1
ATOM 618 C C . GLN A 1 81 ? -11.283 6.371 22.719 1.00 86.38 81 GLN A C 1
ATOM 620 O O . GLN A 1 81 ? -11.924 7.086 23.482 1.00 86.38 81 GLN A O 1
ATOM 625 N N . LYS A 1 82 ? -11.873 5.681 21.739 1.00 83.25 82 LYS A N 1
ATOM 626 C CA . LYS A 1 82 ? -13.321 5.702 21.505 1.00 83.25 82 LYS A CA 1
ATOM 627 C C . LYS A 1 82 ? -14.087 4.622 22.275 1.00 83.25 82 LYS A C 1
ATOM 629 O O . LYS A 1 82 ? -15.302 4.555 22.120 1.00 83.25 82 LYS A O 1
ATOM 634 N N . GLY A 1 83 ? -13.406 3.788 23.066 1.00 82.62 83 GLY A N 1
ATOM 635 C CA . GLY A 1 83 ? -14.045 2.763 23.896 1.00 82.62 83 GLY A CA 1
ATOM 636 C C . GLY A 1 83 ? -14.825 1.713 23.101 1.00 82.62 83 GLY A C 1
ATOM 637 O O . GLY A 1 83 ? -15.864 1.244 23.561 1.00 82.62 83 GLY A O 1
ATOM 638 N N . TYR A 1 84 ? -14.383 1.365 21.886 1.00 83.12 84 TYR A N 1
ATOM 639 C CA . TYR A 1 84 ? -15.094 0.365 21.084 1.00 83.12 84 TYR A CA 1
ATOM 640 C C . TYR A 1 84 ? -15.049 -1.018 21.740 1.00 83.12 84 TYR A C 1
ATOM 642 O O . TYR A 1 84 ? -14.005 -1.464 22.209 1.00 83.12 84 TYR A O 1
ATOM 650 N N . SER A 1 85 ? -16.174 -1.734 21.676 1.00 84.62 85 SER A N 1
ATOM 651 C CA . SER A 1 85 ? -16.221 -3.158 22.016 1.00 84.62 85 SER A CA 1
ATOM 652 C C . SER A 1 85 ? -15.305 -3.973 21.093 1.00 84.62 85 SER A C 1
ATOM 654 O O . SER A 1 85 ? -15.102 -3.609 19.929 1.00 84.62 85 SER A O 1
ATOM 656 N N . PHE A 1 86 ? -14.787 -5.099 21.595 1.00 84.88 86 PHE A N 1
ATOM 657 C CA . PHE A 1 86 ? -13.844 -5.979 20.894 1.00 84.88 86 PHE A CA 1
ATOM 658 C C . PHE A 1 86 ? -14.276 -6.293 19.454 1.00 84.88 86 PHE A C 1
ATOM 660 O O . PHE A 1 86 ? -13.489 -6.154 18.520 1.00 84.88 86 PHE A O 1
ATOM 667 N N . TRP A 1 87 ? -15.551 -6.628 19.248 1.00 85.06 87 TRP A N 1
ATOM 668 C CA . TRP A 1 87 ? -16.084 -6.966 17.926 1.00 85.06 87 TRP A CA 1
ATOM 669 C C . TRP A 1 87 ? -16.122 -5.781 16.960 1.00 85.06 87 TRP A C 1
ATOM 671 O O . TRP A 1 87 ? -15.822 -5.944 15.781 1.00 85.06 87 TRP A O 1
ATOM 681 N N . MET A 1 88 ? -16.428 -4.575 17.445 1.00 84.69 88 MET A N 1
ATOM 682 C CA . MET A 1 88 ? -16.362 -3.362 16.621 1.00 84.69 88 MET A CA 1
ATOM 683 C C . MET A 1 88 ? -14.920 -3.009 16.266 1.00 84.69 88 MET A C 1
ATOM 685 O O . MET A 1 88 ? -14.652 -2.560 15.152 1.00 84.69 88 MET A O 1
ATOM 689 N N . PHE A 1 89 ? -13.987 -3.227 17.190 1.00 85.69 89 PHE A N 1
ATOM 690 C CA . PHE A 1 89 ? -12.566 -3.047 16.933 1.00 85.69 89 PHE A CA 1
ATOM 691 C C . PHE A 1 89 ? -12.068 -4.034 15.868 1.00 85.69 89 PHE A C 1
ATOM 693 O O . PHE A 1 89 ? -11.516 -3.606 14.856 1.00 85.69 89 PHE A O 1
ATOM 700 N N . ALA A 1 90 ? -12.360 -5.327 16.026 1.00 87.25 90 ALA A N 1
ATOM 701 C CA . ALA A 1 90 ? -12.007 -6.363 15.057 1.00 87.25 90 ALA A CA 1
ATOM 702 C C . ALA A 1 90 ? -12.629 -6.098 13.674 1.00 87.25 90 ALA A C 1
ATOM 704 O O . ALA A 1 90 ? -11.927 -6.134 12.661 1.00 87.25 90 ALA A O 1
ATOM 705 N N . ALA A 1 91 ? -13.914 -5.733 13.623 1.00 88.31 91 ALA A N 1
ATOM 706 C CA . ALA A 1 91 ? -14.605 -5.411 12.377 1.00 88.31 91 ALA A CA 1
ATOM 707 C C . ALA A 1 91 ? -13.937 -4.259 11.613 1.00 88.31 91 ALA A C 1
ATOM 709 O O . ALA A 1 91 ? -13.886 -4.297 10.384 1.00 88.31 91 ALA A O 1
ATOM 710 N N . ARG A 1 92 ? -13.371 -3.257 12.303 1.00 86.94 92 ARG A N 1
ATOM 711 C CA . ARG A 1 92 ? -12.639 -2.156 11.654 1.00 86.94 92 ARG A CA 1
ATOM 712 C C . ARG A 1 92 ? -11.390 -2.655 10.928 1.00 86.94 92 ARG A C 1
ATOM 714 O O . ARG A 1 92 ? -11.202 -2.283 9.773 1.00 86.94 92 ARG A O 1
ATOM 721 N N . PHE A 1 93 ? -10.581 -3.510 11.558 1.00 87.94 93 PHE A N 1
ATOM 722 C CA . PHE A 1 93 ? -9.389 -4.082 10.916 1.00 87.94 93 PHE A CA 1
ATOM 723 C C . PHE A 1 93 ? -9.755 -4.992 9.746 1.00 87.94 93 PHE A C 1
ATOM 725 O O . PHE A 1 93 ? -9.179 -4.861 8.669 1.00 87.94 93 PHE A O 1
ATOM 732 N N . VAL A 1 94 ? -10.760 -5.855 9.923 1.00 90.25 94 VAL A N 1
ATOM 733 C CA . VAL A 1 94 ? -11.250 -6.735 8.851 1.00 90.25 94 VAL A CA 1
ATOM 734 C C . VAL A 1 94 ? -11.747 -5.910 7.667 1.00 90.25 94 VAL A C 1
ATOM 736 O O . VAL A 1 94 ? -11.344 -6.165 6.536 1.00 90.25 94 VAL A O 1
ATOM 739 N N . THR A 1 95 ? -12.552 -4.876 7.917 1.00 89.56 95 THR A N 1
ATOM 740 C CA . THR A 1 95 ? -13.057 -3.979 6.865 1.00 89.56 95 THR A CA 1
ATOM 741 C C . THR A 1 95 ? -11.907 -3.306 6.119 1.00 89.56 95 THR A C 1
ATOM 743 O O . THR A 1 95 ? -11.918 -3.240 4.894 1.00 89.56 95 THR A O 1
ATOM 746 N N . MET A 1 96 ? -10.885 -2.842 6.840 1.00 88.81 96 MET A N 1
ATOM 747 C CA . MET A 1 96 ? -9.724 -2.177 6.253 1.00 88.81 96 MET A CA 1
ATOM 748 C C . MET A 1 96 ? -8.918 -3.108 5.339 1.00 88.81 96 MET A C 1
ATOM 750 O O . MET A 1 96 ? -8.559 -2.722 4.227 1.00 88.81 96 MET A O 1
ATOM 754 N N . LEU A 1 97 ? -8.693 -4.350 5.779 1.00 89.69 97 LEU A N 1
ATOM 755 C CA . LEU A 1 97 ? -8.008 -5.381 4.998 1.00 89.69 97 LEU A CA 1
ATOM 756 C C . LEU A 1 97 ? -8.828 -5.816 3.779 1.00 89.69 97 LEU A C 1
ATOM 758 O O . LEU A 1 97 ? -8.266 -5.993 2.700 1.00 89.69 97 LEU A O 1
ATOM 762 N N . TYR A 1 98 ? -10.148 -5.952 3.923 1.00 91.06 98 TYR A N 1
ATOM 763 C CA . TYR A 1 98 ? -11.034 -6.290 2.808 1.00 91.06 98 TYR A CA 1
ATOM 764 C C . TYR A 1 98 ? -11.087 -5.184 1.760 1.00 91.06 98 TYR A C 1
ATOM 766 O O . TYR A 1 98 ? -10.998 -5.483 0.575 1.00 91.06 98 TYR A O 1
ATOM 774 N N . LEU A 1 99 ? -11.186 -3.919 2.177 1.00 90.19 99 LEU A N 1
ATOM 775 C CA . LEU A 1 99 ? -11.146 -2.780 1.259 1.00 90.19 99 LEU A CA 1
ATOM 776 C C . LEU A 1 99 ? -9.809 -2.713 0.524 1.00 90.19 99 LEU A C 1
ATOM 778 O O . LEU A 1 99 ? -9.798 -2.553 -0.693 1.00 90.19 99 LEU A O 1
ATOM 782 N N . TYR A 1 100 ? -8.697 -2.891 1.240 1.00 89.31 100 TYR A N 1
ATOM 783 C CA . TYR A 1 100 ? -7.371 -2.950 0.632 1.00 89.31 100 TYR A CA 1
ATOM 784 C C . TYR A 1 100 ? -7.263 -4.087 -0.397 1.00 89.31 100 TYR A C 1
ATOM 786 O O . TYR A 1 100 ? -6.852 -3.855 -1.531 1.00 89.31 100 TYR A O 1
ATOM 794 N N . LYS A 1 101 ? -7.706 -5.298 -0.042 1.00 89.06 101 LYS A N 1
ATOM 795 C CA . LYS A 1 101 ? -7.684 -6.454 -0.946 1.00 89.06 101 LYS A CA 1
ATOM 796 C C . LYS A 1 101 ? -8.613 -6.274 -2.150 1.00 89.06 101 LYS A C 1
ATOM 798 O O . LYS A 1 101 ? -8.251 -6.643 -3.261 1.00 89.06 101 LYS A O 1
ATOM 803 N N . ALA A 1 102 ? -9.800 -5.705 -1.947 1.00 89.69 102 ALA A N 1
ATOM 804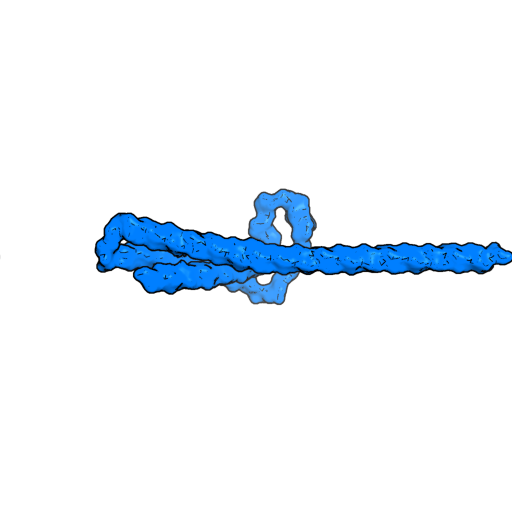 C CA . ALA A 1 102 ? -10.733 -5.404 -3.028 1.00 89.69 102 ALA A CA 1
ATOM 805 C C . ALA A 1 102 ? -10.137 -4.380 -4.001 1.00 89.69 102 ALA A C 1
ATOM 807 O O . ALA A 1 102 ? -10.205 -4.575 -5.211 1.00 89.69 102 ALA A O 1
ATOM 808 N N . PHE A 1 103 ? -9.504 -3.329 -3.476 1.00 87.69 103 PHE A N 1
ATOM 809 C CA . PHE A 1 103 ? -8.772 -2.358 -4.280 1.00 87.69 103 PHE A CA 1
ATOM 810 C C . PHE A 1 103 ? -7.651 -3.025 -5.090 1.00 87.69 103 PHE A C 1
ATOM 812 O O . PHE A 1 103 ? -7.566 -2.796 -6.294 1.00 87.69 103 PHE A O 1
ATOM 819 N N . ASP A 1 104 ? -6.855 -3.895 -4.464 1.00 84.56 104 ASP A N 1
ATOM 820 C CA . ASP A 1 104 ? -5.749 -4.598 -5.118 1.00 84.56 104 ASP A CA 1
ATOM 821 C C . ASP A 1 104 ? -6.224 -5.485 -6.286 1.00 84.56 104 ASP A C 1
ATOM 823 O O . ASP A 1 104 ? -5.694 -5.419 -7.397 1.00 84.56 104 ASP A O 1
ATOM 827 N N . ILE A 1 105 ? -7.315 -6.227 -6.080 1.00 86.88 105 ILE A N 1
ATOM 828 C CA . ILE A 1 105 ? -7.934 -7.048 -7.127 1.00 86.88 105 ILE A CA 1
ATOM 829 C C . ILE A 1 105 ? -8.489 -6.171 -8.257 1.00 86.88 105 ILE A C 1
ATOM 831 O O . ILE A 1 105 ? -8.260 -6.466 -9.427 1.00 86.88 105 ILE A O 1
ATOM 835 N N . VAL A 1 106 ? -9.207 -5.089 -7.950 1.00 85.62 106 VAL A N 1
ATOM 836 C CA . VAL A 1 106 ? -9.839 -4.250 -8.982 1.00 85.62 106 VAL A CA 1
ATOM 837 C C . VAL A 1 106 ? -8.795 -3.496 -9.809 1.00 85.62 106 VAL A C 1
ATOM 839 O O . VAL A 1 106 ? -8.846 -3.523 -11.041 1.00 85.62 106 VAL A O 1
ATOM 842 N N . PHE A 1 107 ? -7.832 -2.844 -9.156 1.00 80.56 107 PHE A N 1
ATOM 843 C CA . PHE A 1 107 ? -6.817 -2.047 -9.841 1.00 80.56 107 PHE A CA 1
ATOM 844 C C . PHE A 1 107 ? -5.710 -2.914 -10.438 1.00 80.56 107 PHE A C 1
ATOM 846 O O . PHE A 1 107 ? -5.471 -2.854 -11.642 1.00 80.56 107 PHE A O 1
ATOM 853 N N . TRP A 1 108 ? -5.024 -3.726 -9.639 1.00 74.94 108 TRP A N 1
ATOM 854 C CA . TRP A 1 108 ? -3.842 -4.443 -10.124 1.00 74.94 108 TRP A CA 1
ATOM 855 C C . TRP A 1 108 ? -4.216 -5.689 -10.914 1.00 74.94 108 TRP A C 1
ATOM 857 O O . TRP A 1 108 ? -3.693 -5.899 -12.005 1.00 74.94 108 TRP A O 1
ATOM 867 N N . THR A 1 109 ? -5.161 -6.492 -10.425 1.00 73.94 109 THR A N 1
ATOM 868 C CA . THR A 1 109 ? -5.574 -7.690 -11.174 1.00 73.94 109 THR A CA 1
ATOM 869 C C . THR A 1 109 ? -6.516 -7.341 -12.325 1.00 73.94 109 THR A C 1
ATOM 871 O O . THR A 1 109 ? -6.322 -7.821 -13.432 1.00 73.94 109 THR A O 1
ATOM 874 N N . GLY A 1 110 ? -7.514 -6.486 -12.115 1.00 74.38 110 GLY A N 1
ATOM 875 C CA . GLY A 1 110 ? -8.499 -6.156 -13.145 1.00 74.38 110 GLY A CA 1
ATOM 876 C C . GLY A 1 110 ? -7.936 -5.234 -14.223 1.00 74.38 110 GLY A C 1
ATOM 877 O O . GLY A 1 110 ? -7.857 -5.596 -15.396 1.00 74.38 110 GLY A O 1
ATOM 878 N N . PHE A 1 111 ? -7.530 -4.028 -13.835 1.00 70.38 111 PHE A N 1
ATOM 879 C CA . PHE A 1 111 ? -7.173 -2.991 -14.801 1.00 70.38 111 PHE A CA 1
ATOM 880 C C . PHE A 1 111 ? -5.826 -3.246 -15.498 1.00 70.38 111 PHE A C 1
ATOM 882 O O . PHE A 1 111 ? -5.732 -3.123 -16.724 1.00 70.38 111 PHE A O 1
ATOM 889 N N . TYR A 1 112 ? -4.784 -3.635 -14.755 1.00 65.38 112 TYR A N 1
ATOM 890 C CA . TYR A 1 112 ? -3.466 -3.872 -15.361 1.00 65.38 112 TYR A CA 1
ATOM 891 C C . TYR A 1 112 ? -3.413 -5.154 -16.203 1.00 65.38 112 TYR A C 1
ATOM 893 O O . TYR A 1 112 ? -2.858 -5.115 -17.304 1.00 65.38 112 TYR A O 1
ATOM 901 N N . LEU A 1 113 ? -4.016 -6.264 -15.755 1.00 62.41 113 LEU A N 1
ATOM 902 C CA . LEU A 1 113 ? -4.013 -7.519 -16.520 1.00 62.41 113 LEU A CA 1
ATOM 903 C C . LEU A 1 113 ? -4.799 -7.380 -17.829 1.00 62.41 113 LEU A C 1
ATOM 905 O O . LEU A 1 113 ? -4.312 -7.796 -18.880 1.00 62.41 113 LEU A O 1
ATOM 909 N N . GLN A 1 114 ? -5.965 -6.722 -17.797 1.00 61.59 114 GLN A N 1
ATOM 910 C CA . GLN A 1 114 ? -6.770 -6.478 -18.998 1.00 61.59 114 GLN A CA 1
ATOM 911 C C . GLN A 1 114 ? -5.983 -5.681 -20.047 1.00 61.59 114 GLN A C 1
ATOM 913 O O . GLN A 1 114 ? -6.005 -6.001 -21.242 1.00 61.59 114 GLN A O 1
ATOM 918 N N . LYS A 1 115 ? -5.246 -4.658 -19.600 1.00 66.44 115 LYS A N 1
ATOM 919 C CA . LYS A 1 115 ? -4.415 -3.830 -20.476 1.00 66.44 115 LYS A CA 1
ATOM 920 C C . LYS A 1 115 ? -3.239 -4.622 -21.048 1.00 66.44 115 LYS A C 1
ATOM 922 O O . LYS A 1 115 ? -2.978 -4.536 -22.245 1.00 66.44 115 LYS A O 1
ATOM 927 N N . HIS A 1 116 ? -2.568 -5.428 -20.227 1.00 62.97 116 HIS A N 1
ATOM 928 C CA . HIS A 1 116 ? -1.419 -6.221 -20.661 1.00 62.97 116 HIS A CA 1
ATOM 929 C C . HIS A 1 116 ? -1.812 -7.348 -21.632 1.00 62.97 116 HIS A C 1
ATOM 931 O O . HIS A 1 116 ? -1.114 -7.567 -22.621 1.00 62.97 116 HIS A O 1
ATOM 937 N N . ILE A 1 117 ? -2.949 -8.021 -21.408 1.00 67.06 117 ILE A N 1
ATOM 938 C CA . ILE A 1 117 ? -3.507 -9.023 -22.334 1.00 67.06 117 ILE A CA 1
ATOM 939 C C . ILE A 1 117 ? -3.861 -8.372 -23.677 1.00 67.06 117 ILE A C 1
ATOM 941 O O . ILE A 1 117 ? -3.466 -8.877 -24.728 1.00 67.06 117 ILE A O 1
ATOM 945 N N . SER A 1 118 ? -4.532 -7.217 -23.651 1.00 61.09 118 SER A N 1
ATOM 946 C CA . SER A 1 118 ? -4.923 -6.504 -24.876 1.00 61.09 118 SER A CA 1
ATOM 947 C C . SER A 1 118 ? -3.709 -6.086 -25.717 1.00 61.09 118 SER A C 1
ATOM 949 O O . SER A 1 118 ? -3.703 -6.286 -26.929 1.00 61.09 118 SER A O 1
ATOM 951 N N . ILE A 1 119 ? -2.649 -5.568 -25.085 1.00 68.31 119 ILE A N 1
ATOM 952 C CA . ILE A 1 119 ? -1.406 -5.177 -25.776 1.00 68.31 119 ILE A CA 1
ATOM 953 C C . ILE A 1 119 ? -0.707 -6.396 -26.394 1.00 68.31 119 ILE A C 1
ATOM 955 O O . ILE A 1 119 ? -0.238 -6.3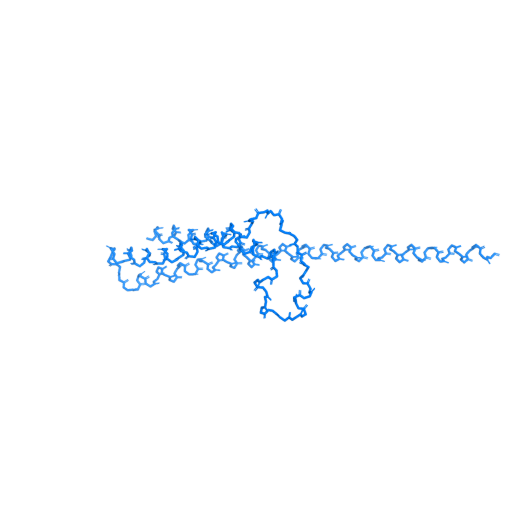30 -27.532 1.00 68.31 119 ILE A O 1
ATOM 959 N N . ASN A 1 120 ? -0.656 -7.521 -25.676 1.00 67.31 120 ASN A N 1
ATOM 960 C CA . ASN A 1 120 ? 0.031 -8.717 -26.158 1.00 67.31 120 ASN A CA 1
ATOM 961 C C . ASN A 1 120 ? -0.666 -9.305 -27.398 1.00 67.31 120 ASN A C 1
ATOM 963 O O . ASN A 1 120 ? 0.004 -9.605 -28.386 1.00 67.31 120 ASN A O 1
ATOM 967 N N . ILE A 1 121 ? -2.005 -9.358 -27.393 1.00 66.56 121 ILE A N 1
ATOM 968 C CA . ILE A 1 121 ? -2.819 -9.816 -28.535 1.00 66.56 121 ILE A CA 1
ATOM 969 C C . ILE A 1 121 ? -2.579 -8.945 -29.778 1.00 66.56 121 ILE A C 1
ATOM 971 O O . ILE A 1 121 ? -2.418 -9.475 -30.878 1.00 66.56 121 ILE A O 1
ATOM 975 N N . ILE A 1 122 ? -2.502 -7.620 -29.619 1.00 65.56 122 ILE A N 1
ATOM 976 C CA . ILE A 1 122 ? -2.238 -6.696 -30.735 1.00 65.56 122 ILE A CA 1
ATOM 977 C C . ILE A 1 122 ? -0.827 -6.914 -31.305 1.00 65.56 122 ILE A C 1
ATOM 979 O O . ILE A 1 122 ? -0.655 -6.939 -32.525 1.00 65.56 122 ILE A O 1
ATOM 983 N N . SER A 1 123 ? 0.174 -7.142 -30.446 1.00 65.94 123 SER A N 1
ATOM 984 C CA . SER A 1 123 ? 1.552 -7.395 -30.895 1.00 65.94 123 SER A CA 1
ATOM 985 C C . SER A 1 123 ? 1.700 -8.723 -31.652 1.00 65.94 123 SER A C 1
ATOM 987 O O . SER A 1 123 ? 2.445 -8.805 -32.628 1.00 65.94 123 SER A O 1
ATOM 989 N N . LEU A 1 124 ? 0.967 -9.761 -31.232 1.00 71.56 124 LEU A N 1
ATOM 990 C CA . LEU A 1 124 ? 0.950 -11.062 -31.902 1.00 71.56 124 LEU A CA 1
ATOM 991 C C . LEU A 1 124 ? 0.285 -10.952 -33.274 1.00 71.56 124 LEU A C 1
ATOM 993 O O . LEU A 1 124 ? 0.863 -11.376 -34.271 1.00 71.56 124 LEU A O 1
ATOM 997 N N . LYS A 1 125 ? -0.850 -10.246 -33.341 1.00 73.69 125 LYS A N 1
ATOM 998 C CA . LYS A 1 125 ? -1.533 -9.931 -34.600 1.00 73.69 125 LYS A CA 1
ATOM 999 C C . LYS A 1 125 ? -0.603 -9.217 -35.591 1.00 73.69 125 LYS A C 1
ATOM 1001 O O . LYS A 1 125 ? -0.620 -9.536 -36.776 1.00 73.69 125 LYS A O 1
ATOM 1006 N N . GLN A 1 126 ? 0.217 -8.269 -35.131 1.00 71.50 126 GLN A N 1
ATOM 1007 C CA . GLN A 1 126 ? 1.190 -7.582 -35.990 1.00 71.50 126 G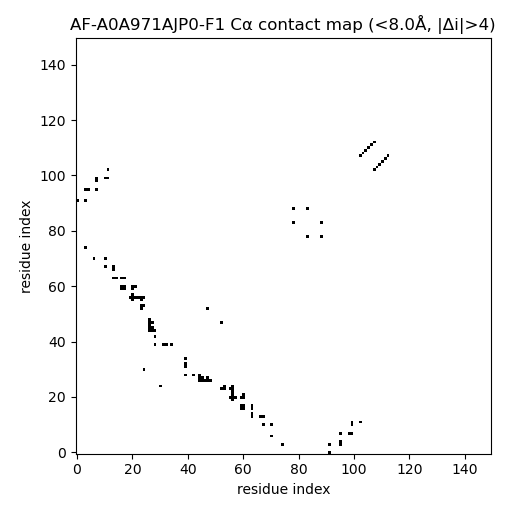LN A CA 1
ATOM 1008 C C . GLN A 1 126 ? 2.312 -8.504 -36.479 1.00 71.50 126 GLN A C 1
ATOM 1010 O O . GLN A 1 126 ? 2.680 -8.415 -37.650 1.00 71.50 126 GLN A O 1
ATOM 1015 N N . ARG A 1 127 ? 2.827 -9.406 -35.631 1.00 66.81 127 ARG A N 1
ATOM 1016 C CA . ARG A 1 127 ? 3.861 -10.373 -36.037 1.00 66.81 127 ARG A CA 1
ATOM 1017 C C . ARG A 1 127 ? 3.366 -11.352 -37.099 1.00 66.81 127 ARG A C 1
ATOM 1019 O O . ARG A 1 127 ? 4.089 -11.585 -38.064 1.00 66.81 127 ARG A O 1
ATOM 1026 N N . ASP A 1 128 ? 2.137 -11.845 -36.976 1.00 71.62 128 ASP A N 1
ATOM 1027 C CA . ASP A 1 128 ? 1.545 -12.750 -37.970 1.00 71.62 128 ASP A CA 1
ATOM 1028 C C . ASP A 1 128 ? 1.370 -12.059 -39.330 1.00 71.62 128 ASP A C 1
ATOM 1030 O O . ASP A 1 128 ? 1.688 -12.628 -40.377 1.00 71.62 128 ASP A O 1
ATOM 1034 N N . VAL A 1 129 ? 0.936 -10.794 -39.332 1.00 73.19 129 VAL A N 1
ATOM 1035 C CA . VAL A 1 129 ? 0.802 -9.993 -40.561 1.00 73.19 129 VAL A CA 1
ATOM 1036 C C . VAL A 1 129 ? 2.166 -9.738 -41.212 1.00 73.19 129 VAL A C 1
ATOM 1038 O O . VAL A 1 129 ? 2.299 -9.864 -42.429 1.00 73.19 129 VAL A O 1
ATOM 1041 N N . GLN A 1 130 ? 3.200 -9.436 -40.422 1.00 72.62 130 GLN A N 1
ATOM 1042 C CA . GLN A 1 130 ? 4.555 -9.215 -40.936 1.00 72.62 130 GLN A CA 1
ATOM 1043 C C . GLN A 1 130 ? 5.187 -10.497 -41.500 1.00 72.62 130 GLN A C 1
ATOM 1045 O O . GLN A 1 130 ? 5.815 -10.447 -42.557 1.00 72.62 130 GLN A O 1
ATOM 1050 N N . ALA A 1 131 ? 4.987 -11.642 -40.839 1.00 71.00 131 ALA A N 1
ATOM 1051 C CA . ALA A 1 131 ? 5.452 -12.947 -41.314 1.00 71.00 131 ALA A CA 1
ATOM 1052 C C . ALA A 1 131 ? 4.745 -13.377 -42.612 1.00 71.00 131 ALA A C 1
ATOM 1054 O O . ALA A 1 131 ? 5.366 -13.928 -43.519 1.00 71.00 131 ALA A O 1
ATOM 1055 N N . SER A 1 132 ? 3.454 -13.069 -42.737 1.00 70.12 132 SER A N 1
ATOM 1056 C CA . SER A 1 132 ? 2.688 -13.319 -43.964 1.00 70.12 132 SER A CA 1
ATOM 1057 C C . SER A 1 132 ? 3.192 -12.461 -45.132 1.00 70.12 132 SER A C 1
ATOM 1059 O O . SER A 1 132 ? 3.315 -12.940 -46.259 1.00 70.12 132 SER A O 1
ATOM 1061 N N . ALA A 1 133 ? 3.527 -11.195 -44.862 1.00 70.06 133 ALA A N 1
ATOM 1062 C CA . ALA A 1 133 ? 4.041 -10.269 -45.867 1.00 70.06 133 ALA A CA 1
ATOM 1063 C C . ALA A 1 133 ? 5.452 -10.645 -46.354 1.00 70.06 133 ALA A C 1
ATOM 1065 O O . ALA A 1 133 ? 5.727 -10.567 -47.552 1.00 70.06 133 ALA A O 1
ATOM 1066 N N . SER A 1 134 ? 6.342 -11.092 -45.461 1.00 64.75 134 SER A N 1
ATOM 1067 C CA . SER A 1 134 ? 7.690 -11.527 -45.850 1.00 64.75 134 SER A CA 1
ATOM 1068 C C . SER A 1 134 ? 7.669 -12.817 -46.675 1.00 64.75 134 SER A C 1
ATOM 1070 O O . SER A 1 134 ? 8.368 -12.896 -47.683 1.00 64.75 134 SER A O 1
ATOM 1072 N N . LEU A 1 135 ? 6.811 -13.785 -46.332 1.00 66.75 135 LEU A N 1
ATOM 1073 C CA . LEU A 1 135 ? 6.622 -15.008 -47.121 1.00 66.75 135 LEU A CA 1
ATOM 1074 C C . LEU A 1 135 ? 6.037 -14.728 -48.511 1.00 66.75 135 LEU A C 1
ATOM 1076 O O . LEU A 1 135 ? 6.481 -15.325 -49.491 1.00 66.75 135 LEU A O 1
ATOM 1080 N N . ALA A 1 136 ? 5.091 -13.791 -48.621 1.00 68.88 136 ALA A N 1
ATOM 1081 C CA . ALA A 1 136 ? 4.540 -13.377 -49.910 1.00 68.88 136 ALA A CA 1
ATOM 1082 C C . ALA A 1 136 ? 5.601 -12.715 -50.811 1.00 68.88 136 ALA A C 1
ATOM 1084 O O . ALA A 1 136 ? 5.649 -12.986 -52.011 1.00 68.88 136 ALA A O 1
ATOM 1085 N N . LEU A 1 137 ? 6.495 -11.900 -50.241 1.00 64.06 137 LEU A N 1
ATOM 1086 C CA . LEU A 1 137 ? 7.601 -11.276 -50.976 1.00 64.06 137 LEU A CA 1
ATOM 1087 C C . LEU A 1 137 ? 8.672 -12.297 -51.394 1.00 64.06 137 LEU A C 1
ATOM 1089 O O . LEU A 1 137 ? 9.149 -12.252 -52.527 1.00 64.06 137 LEU A O 1
ATOM 1093 N N . THR A 1 138 ? 9.014 -13.256 -50.530 1.00 66.56 138 THR A N 1
ATOM 1094 C CA . THR A 1 138 ? 9.939 -14.350 -50.871 1.00 66.56 138 THR A CA 1
ATOM 1095 C C . THR A 1 138 ? 9.360 -15.275 -51.945 1.00 66.56 138 THR A C 1
ATOM 1097 O O . THR A 1 138 ? 10.081 -15.649 -52.872 1.00 66.56 138 THR A O 1
ATOM 1100 N N . GLY A 1 139 ? 8.066 -15.602 -51.874 1.00 68.44 139 GLY A N 1
ATOM 1101 C CA . GLY A 1 139 ? 7.358 -16.386 -52.894 1.00 68.44 139 GLY A CA 1
ATOM 1102 C C . GLY A 1 139 ? 7.245 -15.661 -54.241 1.00 68.44 139 GLY A C 1
ATOM 1103 O O . GLY A 1 139 ? 7.464 -16.256 -55.293 1.00 68.44 139 GLY A O 1
ATOM 1104 N N . SER A 1 140 ? 6.984 -14.352 -54.220 1.00 62.19 140 SER A N 1
ATOM 1105 C CA . SER A 1 140 ? 6.934 -13.521 -55.430 1.00 62.19 140 SER A CA 1
ATOM 1106 C C . SER A 1 140 ? 8.306 -13.407 -56.112 1.00 62.19 140 SER A C 1
ATOM 1108 O O . SER A 1 140 ? 8.425 -13.602 -57.322 1.00 62.19 140 SER A O 1
ATOM 1110 N N . ASN A 1 141 ? 9.373 -13.195 -55.334 1.00 62.06 141 ASN A N 1
ATOM 1111 C CA . ASN A 1 141 ? 10.736 -13.117 -55.868 1.00 62.06 141 ASN A CA 1
ATOM 1112 C C . ASN A 1 141 ? 11.221 -14.452 -56.454 1.00 62.06 141 ASN A C 1
ATOM 1114 O O . ASN A 1 141 ? 11.924 -14.458 -57.460 1.00 62.06 141 ASN A O 1
ATOM 1118 N N . SER A 1 142 ? 10.831 -15.586 -55.869 1.00 59.06 142 SER A N 1
ATOM 1119 C CA . SER A 1 142 ? 11.189 -16.910 -56.399 1.00 59.06 142 SER A CA 1
ATOM 1120 C C . SER A 1 142 ? 10.429 -17.264 -57.686 1.00 59.06 142 SER A C 1
ATOM 1122 O O . SER A 1 142 ? 11.007 -17.888 -58.575 1.00 59.06 142 SER A O 1
ATOM 1124 N N . LEU A 1 143 ? 9.187 -16.792 -57.852 1.00 60.50 143 LEU A N 1
ATOM 1125 C CA . LEU A 1 143 ? 8.437 -16.920 -59.110 1.00 60.50 143 LEU A CA 1
ATOM 1126 C C . LEU A 1 143 ? 8.986 -16.023 -60.232 1.00 60.50 143 LEU A C 1
ATOM 1128 O O . LEU A 1 143 ? 9.030 -16.451 -61.385 1.00 60.50 143 LEU A O 1
ATOM 1132 N N . LEU A 1 144 ? 9.455 -14.814 -59.907 1.00 59.50 144 LEU A N 1
ATOM 1133 C CA . LEU A 1 144 ? 10.104 -13.917 -60.873 1.00 59.50 144 LEU A CA 1
ATOM 1134 C C . LEU A 1 144 ? 11.427 -14.483 -61.409 1.00 59.50 144 LEU A C 1
ATOM 1136 O O . LEU A 1 144 ? 11.695 -14.378 -62.604 1.00 59.50 144 LEU A O 1
ATOM 1140 N N . ILE A 1 145 ? 12.226 -15.134 -60.557 1.00 58.69 145 ILE A N 1
ATOM 1141 C CA . ILE A 1 145 ? 13.482 -15.786 -60.968 1.00 58.69 145 ILE A CA 1
ATOM 1142 C C . ILE A 1 145 ? 13.211 -16.961 -61.924 1.00 58.69 145 ILE A C 1
ATOM 1144 O O . ILE A 1 145 ? 13.933 -17.132 -62.902 1.00 58.69 145 ILE A O 1
ATOM 1148 N N . LEU A 1 146 ? 12.143 -17.733 -61.693 1.00 58.34 146 LEU A N 1
ATOM 1149 C CA . LEU A 1 146 ? 11.721 -18.837 -62.566 1.00 58.34 146 LEU A CA 1
ATOM 1150 C C . LEU A 1 146 ? 11.226 -18.366 -63.943 1.00 58.34 146 LEU A C 1
ATOM 1152 O O . LEU A 1 146 ? 11.427 -19.067 -64.932 1.00 58.34 146 LEU A O 1
ATOM 1156 N N . TYR A 1 147 ? 10.604 -17.187 -64.020 1.00 57.75 147 TYR A N 1
ATOM 1157 C CA . TYR A 1 147 ? 10.167 -16.592 -65.288 1.00 57.75 147 TYR A CA 1
ATOM 1158 C C . TYR A 1 147 ? 11.320 -15.979 -66.094 1.00 57.75 147 TYR A C 1
ATOM 1160 O O . TYR A 1 147 ? 11.259 -15.971 -67.317 1.00 57.75 147 TYR A O 1
ATOM 1168 N N . TYR A 1 148 ? 12.367 -15.481 -65.429 1.00 52.81 148 TYR A N 1
ATOM 1169 C CA . TYR A 1 148 ? 13.532 -14.873 -66.086 1.00 52.81 148 TYR A CA 1
ATOM 1170 C C . TYR A 1 148 ? 14.517 -15.910 -66.664 1.00 52.81 148 TYR A C 1
ATOM 1172 O O . TYR A 1 148 ? 15.388 -15.562 -67.455 1.00 52.81 148 TYR A O 1
ATOM 1180 N N . PHE A 1 149 ? 14.398 -17.179 -66.259 1.00 56.47 149 PHE A N 1
ATOM 1181 C CA . PHE A 1 149 ? 15.275 -18.283 -66.676 1.00 56.47 149 PHE A CA 1
ATOM 1182 C C . PHE A 1 149 ? 14.669 -19.187 -67.770 1.00 56.47 149 PHE A C 1
ATOM 1184 O O . PHE A 1 149 ? 15.197 -20.271 -68.025 1.00 56.47 149 PHE A O 1
ATOM 1191 N N . ARG A 1 150 ? 13.566 -18.763 -68.400 1.00 49.59 150 ARG A N 1
ATOM 1192 C CA . ARG A 1 150 ? 12.895 -19.452 -69.513 1.00 49.59 150 ARG A CA 1
ATOM 1193 C C . ARG A 1 150 ? 12.989 -18.628 -70.790 1.00 49.59 150 ARG A C 1
ATOM 1195 O O . ARG A 1 150 ? 13.151 -19.264 -71.853 1.00 49.59 150 ARG A O 1
#

Radius of gyration: 26.34 Å; Cα contacts (8 Å, |Δi|>4): 64; chains: 1; bounding box: 38×29×93 Å